Protein AF-A0A068WXW0-F1 (afdb_monomer_lite)

InterPro domains:
  IPR013083 Zinc finger, RING/FYVE/PHD-type [G3DSA:3.30.40.10] (5-55)
  IPR041432 Ubiquitinyl hydrolase, variant UBP zinc finger [PF17807] (10-47)

Structure (mmCIF, N/CA/C/O backbone):
data_AF-A0A068WXW0-F1
#
_entry.id   AF-A0A068WXW0-F1
#
loop_
_atom_site.group_PDB
_atom_site.id
_atom_site.type_symbol
_atom_site.label_atom_id
_atom_site.label_alt_id
_atom_site.label_comp_id
_atom_site.label_asym_id
_atom_site.label_entity_id
_atom_site.label_seq_id
_atom_site.pdbx_PDB_ins_code
_atom_site.Cartn_x
_atom_site.Cartn_y
_atom_site.Cartn_z
_atom_site.occupancy
_atom_site.B_iso_or_equiv
_atom_site.auth_seq_id
_atom_site.auth_comp_id
_atom_site.auth_asym_id
_atom_site.auth_atom_id
_atom_site.pdbx_PDB_model_num
ATOM 1 N N . VAL A 1 1 ? -10.008 4.428 23.053 1.00 60.38 1 VAL A N 1
ATOM 2 C CA . VAL A 1 1 ? -10.453 4.475 21.643 1.00 60.38 1 VAL A CA 1
ATOM 3 C C . VAL A 1 1 ? -10.994 3.089 21.367 1.00 60.38 1 VAL A C 1
ATOM 5 O O . VAL A 1 1 ? -10.251 2.149 21.607 1.00 60.38 1 VAL A O 1
ATOM 8 N N . ASP A 1 2 ? -12.286 2.946 21.081 1.00 72.12 2 ASP A N 1
ATOM 9 C CA . ASP A 1 2 ? -12.917 1.624 20.992 1.00 72.12 2 ASP A CA 1
ATOM 10 C C . ASP A 1 2 ? -13.221 1.320 19.525 1.00 72.12 2 ASP A C 1
ATOM 12 O O . ASP A 1 2 ? -14.101 1.933 18.924 1.00 72.12 2 ASP A O 1
ATOM 16 N N . PHE A 1 3 ? -12.441 0.408 18.947 1.00 81.25 3 PHE A N 1
ATOM 17 C CA . PHE A 1 3 ? -12.644 -0.098 17.589 1.00 81.25 3 PHE A CA 1
ATOM 18 C C . PHE A 1 3 ? -13.476 -1.391 17.579 1.00 81.25 3 PHE A C 1
ATOM 20 O O . PHE A 1 3 ? -13.555 -2.063 16.544 1.00 81.25 3 PHE A O 1
ATOM 27 N N . ALA A 1 4 ? -14.104 -1.765 18.700 1.00 78.12 4 ALA A N 1
ATOM 28 C CA . ALA A 1 4 ? -14.979 -2.926 18.764 1.00 78.12 4 ALA A CA 1
ATOM 29 C C . ALA A 1 4 ? -16.092 -2.848 17.706 1.00 78.12 4 ALA A C 1
ATOM 31 O O . ALA A 1 4 ? -16.695 -1.805 17.457 1.00 78.12 4 ALA A O 1
ATOM 32 N N . GLY A 1 5 ? -16.354 -3.978 17.044 1.00 82.56 5 GLY A N 1
ATOM 33 C CA . GLY A 1 5 ? -17.396 -4.091 16.017 1.00 82.56 5 GLY A CA 1
ATOM 34 C C . GLY A 1 5 ? -17.007 -3.590 14.620 1.00 82.56 5 GLY A C 1
ATOM 35 O O . GLY A 1 5 ? -17.771 -3.791 13.673 1.00 82.56 5 GLY A O 1
ATOM 36 N N . THR A 1 6 ? -15.813 -3.016 14.440 1.00 87.19 6 THR A N 1
ATOM 37 C CA . THR A 1 6 ? -15.326 -2.588 13.113 1.00 87.19 6 THR A CA 1
ATOM 38 C C . THR A 1 6 ? -14.844 -3.744 12.231 1.00 87.19 6 THR A C 1
ATOM 40 O O . THR A 1 6 ? -14.642 -3.553 11.036 1.00 87.19 6 THR A O 1
ATOM 43 N N . ASP A 1 7 ? -14.755 -4.969 12.759 1.00 89.56 7 ASP A N 1
ATOM 44 C CA . ASP A 1 7 ? -14.307 -6.165 12.028 1.00 89.56 7 ASP A CA 1
ATOM 45 C C . ASP A 1 7 ? -15.114 -6.453 10.757 1.00 89.56 7 ASP A C 1
ATOM 47 O O . ASP A 1 7 ? -14.576 -6.986 9.784 1.00 89.56 7 ASP A O 1
ATOM 51 N N . SER A 1 8 ? -16.400 -6.092 10.738 1.00 92.06 8 SER A N 1
ATOM 52 C CA . SER A 1 8 ? -17.263 -6.209 9.553 1.00 92.06 8 SER A CA 1
ATOM 53 C C . SER A 1 8 ? -16.916 -5.199 8.451 1.00 92.06 8 SER A C 1
ATOM 55 O O . SER A 1 8 ? -17.322 -5.369 7.299 1.00 92.06 8 SER A O 1
ATOM 57 N N . LEU A 1 9 ? -16.165 -4.150 8.799 1.00 91.50 9 LEU A N 1
ATOM 58 C CA . LEU A 1 9 ? -15.736 -3.069 7.920 1.00 91.50 9 LEU A CA 1
ATOM 59 C C . LEU A 1 9 ? -14.312 -3.211 7.395 1.00 91.50 9 LEU A C 1
ATOM 61 O O . LEU A 1 9 ? -13.945 -2.453 6.504 1.00 91.50 9 LEU A O 1
ATOM 65 N N . VAL A 1 10 ? -13.556 -4.180 7.899 1.00 95.00 10 VAL A N 1
ATOM 66 C CA . VAL A 1 10 ? -12.138 -4.374 7.592 1.00 95.00 10 VAL A CA 1
ATOM 67 C C . VAL A 1 10 ? -11.947 -5.630 6.747 1.00 95.00 10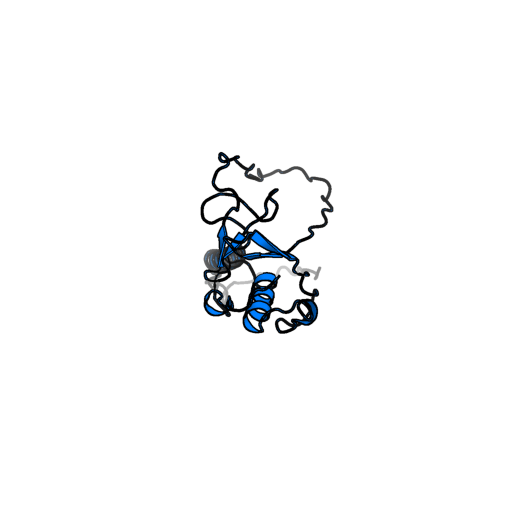 VAL A C 1
ATOM 69 O O . VAL A 1 10 ? -12.593 -6.656 6.972 1.00 95.00 10 VAL A O 1
ATOM 72 N N . SER A 1 11 ? -11.019 -5.570 5.805 1.00 96.50 11 SER A N 1
ATOM 73 C CA . SER A 1 11 ? -10.493 -6.691 5.029 1.00 96.50 11 SER A CA 1
ATOM 74 C C . SER A 1 11 ? -9.023 -6.888 5.398 1.00 96.50 11 SER A C 1
ATOM 76 O O . SER A 1 11 ? -8.359 -5.938 5.784 1.00 96.50 11 SER A O 1
ATOM 78 N N . VAL A 1 12 ? -8.495 -8.107 5.293 1.00 96.25 12 VAL A N 1
ATOM 79 C CA . VAL A 1 12 ? -7.058 -8.358 5.501 1.00 96.25 12 VAL A CA 1
ATOM 80 C C . VAL A 1 12 ? -6.420 -8.564 4.127 1.00 96.25 12 VAL A C 1
ATOM 82 O O . VAL A 1 12 ? -6.847 -9.510 3.458 1.00 96.25 12 VAL A O 1
ATOM 85 N N . PRO A 1 13 ? -5.443 -7.729 3.708 1.00 95.62 13 PRO A N 1
ATOM 86 C CA . PRO A 1 13 ? -4.753 -7.911 2.436 1.00 95.62 13 PRO A CA 1
ATOM 87 C C . PRO A 1 13 ? -4.106 -9.293 2.364 1.00 95.62 13 PRO A C 1
ATOM 89 O O . PRO A 1 13 ? -3.434 -9.728 3.308 1.00 95.62 13 PRO A O 1
ATOM 92 N N . LYS A 1 14 ? -4.315 -9.983 1.249 1.00 93.06 14 LYS A N 1
ATOM 93 C CA . LYS A 1 14 ? -3.734 -11.285 0.923 1.00 93.06 14 LYS A CA 1
ATOM 94 C C . LYS A 1 14 ? -2.672 -11.132 -0.160 1.00 93.06 14 LYS A C 1
ATOM 96 O O . LYS A 1 14 ? -2.521 -10.091 -0.790 1.00 93.06 14 LYS A O 1
ATOM 101 N N . LYS A 1 15 ? -1.933 -12.215 -0.404 1.00 87.50 15 LYS A N 1
ATOM 102 C CA . LYS A 1 15 ? -0.969 -12.276 -1.505 1.00 87.50 15 LYS A CA 1
ATOM 103 C C . LYS A 1 15 ? -1.694 -12.060 -2.842 1.00 87.50 15 LYS A C 1
ATOM 105 O O . LYS A 1 15 ? -2.509 -12.897 -3.220 1.00 87.50 15 LYS A O 1
ATOM 110 N N . GLY A 1 16 ? -1.350 -10.977 -3.538 1.00 87.25 16 GLY A N 1
ATOM 111 C CA . GLY A 1 16 ? -1.942 -10.581 -4.820 1.00 87.25 16 GLY A CA 1
ATOM 112 C C . GLY A 1 16 ? -3.001 -9.481 -4.725 1.00 87.25 16 GLY A C 1
ATOM 113 O O . GLY A 1 16 ? -3.415 -8.989 -5.767 1.00 87.25 16 GLY A O 1
ATOM 114 N N . ASP A 1 17 ? -3.412 -9.080 -3.518 1.00 93.50 17 ASP A N 1
ATOM 115 C CA . ASP A 1 17 ? -4.268 -7.905 -3.354 1.00 93.50 17 ASP A CA 1
ATOM 116 C C . ASP A 1 17 ? -3.454 -6.625 -3.591 1.00 93.50 17 ASP A C 1
ATOM 118 O O . ASP A 1 17 ? -2.296 -6.517 -3.182 1.00 93.50 17 ASP A O 1
ATOM 122 N N . GLU A 1 18 ? -4.083 -5.646 -4.231 1.00 94.62 18 GLU A N 1
ATOM 123 C CA . GLU A 1 18 ? -3.477 -4.355 -4.543 1.00 94.62 18 GLU A CA 1
ATOM 124 C C . GLU A 1 18 ? -3.741 -3.361 -3.409 1.00 94.62 18 GLU A C 1
ATOM 126 O O . GLU A 1 18 ? -4.890 -3.065 -3.077 1.00 94.62 18 GLU A O 1
ATOM 131 N N . VAL A 1 19 ? -2.669 -2.840 -2.807 1.00 96.62 19 VAL A N 1
ATOM 132 C CA . VAL A 1 19 ? -2.738 -1.811 -1.762 1.00 96.62 19 VAL A CA 1
ATOM 133 C C . VAL A 1 19 ? -2.168 -0.504 -2.307 1.00 96.62 19 VAL A C 1
ATOM 135 O O . VAL A 1 19 ? -0.971 -0.394 -2.575 1.00 96.62 19 VAL A O 1
ATOM 138 N N . PHE A 1 20 ? -3.027 0.501 -2.464 1.00 95.50 20 PHE A N 1
ATOM 139 C CA . PHE A 1 20 ? -2.678 1.811 -3.016 1.00 95.50 20 PHE A CA 1
ATOM 140 C C . PHE A 1 20 ? -2.311 2.770 -1.883 1.00 95.50 20 PHE A C 1
ATOM 142 O O . PHE A 1 20 ? -3.150 3.526 -1.396 1.00 95.50 20 PHE A O 1
ATOM 149 N N . LYS A 1 21 ? -1.058 2.687 -1.421 1.00 94.62 21 LYS A N 1
ATOM 150 C CA . LYS A 1 21 ? -0.550 3.473 -0.285 1.00 94.62 21 LYS A CA 1
ATOM 151 C C . LYS A 1 21 ? 0.372 4.637 -0.656 1.00 94.62 21 LYS A C 1
ATOM 153 O O . LYS A 1 21 ? 0.768 5.360 0.249 1.00 94.62 21 LYS A O 1
ATOM 158 N N . ASP A 1 22 ? 0.686 4.832 -1.935 1.00 93.19 22 ASP A N 1
ATOM 159 C CA . ASP A 1 22 ? 1.622 5.885 -2.364 1.00 93.19 22 ASP A CA 1
ATOM 160 C C . ASP A 1 22 ? 0.919 7.145 -2.876 1.00 93.19 22 ASP A C 1
ATOM 162 O O . ASP A 1 22 ? 1.500 8.226 -2.836 1.00 93.19 22 ASP A O 1
ATOM 166 N N . GLU A 1 23 ? -0.323 7.023 -3.350 1.00 91.31 23 GLU A N 1
ATOM 167 C CA . GLU A 1 23 ? -1.058 8.125 -3.970 1.00 91.31 23 GLU A CA 1
ATOM 168 C C . GLU A 1 23 ? -2.576 7.973 -3.782 1.00 91.31 23 GLU A C 1
ATOM 170 O O . GLU A 1 23 ? -3.105 6.871 -3.600 1.00 91.31 23 GLU A O 1
ATOM 175 N N . CYS A 1 24 ? -3.283 9.100 -3.810 1.00 91.69 24 CYS A N 1
ATOM 176 C CA . CYS A 1 24 ? -4.735 9.167 -3.813 1.00 91.69 24 CYS A CA 1
ATOM 177 C C . CYS A 1 24 ? -5.316 8.727 -5.166 1.00 91.69 24 CYS A C 1
ATOM 179 O O . CYS A 1 24 ? -4.807 9.046 -6.232 1.00 91.69 24 CYS A O 1
ATOM 181 N N . VAL A 1 25 ? -6.453 8.030 -5.137 1.00 92.31 25 VAL A N 1
ATOM 182 C CA . VAL A 1 25 ? -7.160 7.604 -6.359 1.00 92.31 25 VAL A CA 1
ATOM 183 C C . VAL A 1 25 ? -7.876 8.755 -7.091 1.00 92.31 25 VAL A C 1
ATOM 185 O O . VAL A 1 25 ? -8.235 8.619 -8.259 1.00 92.31 25 VAL A O 1
ATOM 188 N N . PHE A 1 26 ? -8.100 9.887 -6.419 1.00 88.00 26 PHE A N 1
ATOM 189 C CA . PHE A 1 26 ? -8.832 11.045 -6.956 1.00 88.00 26 PHE A CA 1
ATOM 190 C C . PHE A 1 26 ? -7.948 12.277 -7.198 1.00 88.00 26 PHE A C 1
ATOM 192 O O . PHE A 1 26 ? -8.338 13.175 -7.943 1.00 88.00 26 PHE A O 1
ATOM 199 N N . SER A 1 27 ? -6.763 12.330 -6.588 1.00 86.38 27 SER A N 1
ATOM 200 C CA . SER A 1 27 ? -5.856 13.478 -6.621 1.00 86.38 27 SER A CA 1
ATOM 201 C C . SER A 1 27 ? -4.399 13.013 -6.594 1.00 86.38 27 SER A C 1
ATOM 203 O O . SER A 1 27 ? -4.119 11.851 -6.342 1.00 86.38 27 SER A O 1
ATOM 205 N N . PH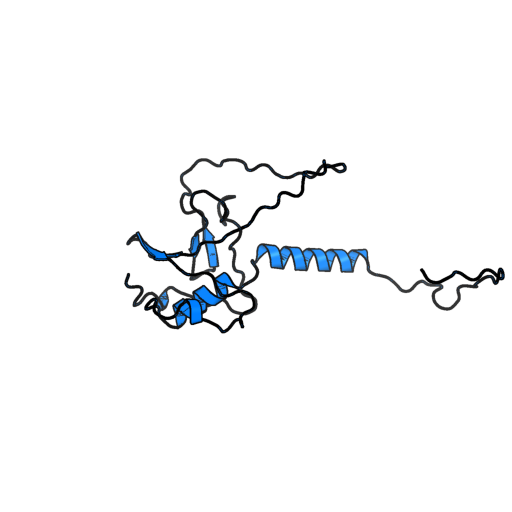E A 1 28 ? -3.455 13.933 -6.786 1.00 85.88 28 PHE A N 1
ATOM 206 C CA . PHE A 1 28 ? -2.019 13.642 -6.665 1.00 85.88 28 PHE A CA 1
ATOM 207 C C . PHE A 1 28 ? -1.514 13.770 -5.217 1.00 85.88 28 PHE A C 1
ATOM 209 O O . PHE A 1 28 ? -0.373 14.184 -4.976 1.00 85.88 28 PHE A O 1
ATOM 216 N N . ALA A 1 29 ? -2.394 13.554 -4.236 1.00 88.69 29 ALA A N 1
ATOM 217 C CA . ALA A 1 29 ? -2.028 13.561 -2.826 1.00 88.69 29 ALA A CA 1
ATOM 218 C C . ALA A 1 29 ? -1.282 12.275 -2.466 1.00 88.69 29 ALA A C 1
ATOM 220 O O . ALA A 1 29 ? -1.628 11.204 -2.953 1.00 88.69 29 ALA A O 1
ATOM 221 N N . ALA A 1 30 ? -0.277 12.384 -1.610 1.00 90.38 30 ALA A N 1
ATOM 222 C CA . ALA A 1 30 ? 0.639 11.311 -1.252 1.00 90.38 30 ALA A CA 1
ATOM 223 C C . ALA A 1 30 ? 0.929 11.334 0.262 1.00 90.38 30 ALA A C 1
ATOM 225 O O . ALA A 1 30 ? 0.641 12.329 0.936 1.00 90.38 30 ALA A O 1
ATOM 226 N N . PRO A 1 31 ? 1.489 10.257 0.843 1.00 91.94 31 PRO A N 1
ATOM 227 C CA . PRO A 1 31 ? 1.741 10.174 2.284 1.00 91.94 31 PRO A CA 1
ATOM 228 C C . PRO A 1 31 ? 2.651 11.273 2.847 1.00 91.94 31 PRO A C 1
ATOM 230 O O . PRO A 1 31 ? 2.570 11.575 4.036 1.00 91.94 31 PRO A O 1
ATOM 233 N N . ASP A 1 32 ? 3.507 11.865 2.012 1.00 88.94 32 ASP A N 1
ATOM 234 C CA . ASP A 1 32 ? 4.428 12.946 2.374 1.00 88.94 32 ASP A CA 1
ATOM 235 C C . ASP A 1 32 ? 3.758 14.333 2.441 1.00 88.94 32 ASP A C 1
ATOM 237 O O . ASP A 1 32 ? 4.387 15.319 2.842 1.00 88.94 32 ASP A O 1
ATOM 241 N N . ASP A 1 33 ? 2.471 14.426 2.099 1.00 86.94 33 ASP A N 1
ATOM 242 C CA . ASP A 1 33 ? 1.704 15.652 2.249 1.00 86.94 33 ASP A CA 1
ATOM 243 C C . ASP A 1 33 ? 1.429 16.025 3.696 1.00 86.94 33 ASP A C 1
ATOM 245 O O . ASP A 1 33 ? 1.377 15.205 4.610 1.00 86.94 33 ASP A O 1
ATOM 249 N N . LYS A 1 34 ? 1.092 17.305 3.882 1.00 85.19 34 LYS A N 1
ATOM 250 C CA . LYS A 1 34 ? 0.713 17.883 5.178 1.00 85.19 34 LYS A CA 1
ATOM 251 C C . LYS A 1 34 ? -0.346 17.077 5.935 1.00 85.19 34 LYS A C 1
ATOM 253 O O . LYS A 1 34 ? -0.335 17.094 7.162 1.00 85.19 34 LYS A O 1
ATOM 258 N N . ASN A 1 35 ? -1.271 16.439 5.218 1.00 85.44 35 ASN A N 1
ATOM 259 C CA . ASN A 1 35 ? -2.400 15.716 5.806 1.00 85.44 35 ASN A CA 1
ATOM 260 C C . ASN A 1 35 ? -2.247 14.188 5.722 1.00 85.44 35 ASN A C 1
ATOM 262 O O . ASN A 1 35 ? -3.096 13.473 6.257 1.00 85.44 35 ASN A O 1
ATOM 266 N N . GLY A 1 36 ? -1.174 13.703 5.088 1.00 90.38 36 GLY A N 1
ATOM 267 C CA . GLY A 1 36 ? -0.968 12.296 4.765 1.00 90.38 36 GLY A CA 1
ATOM 268 C C . GLY A 1 36 ? -2.004 11.740 3.785 1.00 90.38 36 GLY A C 1
ATOM 269 O O . GLY A 1 36 ? -2.753 12.477 3.146 1.00 90.38 36 GLY A O 1
ATOM 270 N N . LEU A 1 37 ? -2.062 10.412 3.713 1.00 93.69 37 LEU A N 1
ATOM 271 C CA . LEU A 1 37 ? -2.969 9.655 2.855 1.00 93.69 37 LEU A CA 1
ATOM 272 C C . LEU A 1 37 ? -3.818 8.707 3.714 1.00 93.69 37 LEU A C 1
ATOM 274 O O . LEU A 1 37 ? -3.289 8.005 4.578 1.00 93.69 37 LEU A O 1
ATOM 278 N N . LEU A 1 38 ? -5.136 8.670 3.498 1.00 94.81 38 LEU A N 1
ATOM 279 C CA . LEU A 1 38 ? -6.020 7.718 4.174 1.00 94.81 38 LEU A CA 1
ATOM 280 C C . LEU A 1 38 ? -6.152 6.449 3.342 1.00 94.81 38 LEU A C 1
ATOM 282 O O . LEU A 1 38 ? -6.581 6.505 2.197 1.00 94.81 38 LEU A O 1
ATOM 286 N N . ILE A 1 39 ? -5.872 5.293 3.938 1.00 96.38 39 ILE A N 1
ATOM 287 C CA . ILE A 1 39 ? -6.070 4.001 3.276 1.00 96.38 39 ILE A CA 1
ATOM 288 C C . ILE A 1 39 ? -7.358 3.375 3.804 1.00 96.38 39 ILE A C 1
ATOM 290 O O . ILE A 1 39 ? -7.506 3.124 5.004 1.00 96.38 39 ILE A O 1
ATOM 294 N N . CYS A 1 40 ? -8.308 3.094 2.913 1.00 95.50 40 CYS A N 1
ATOM 295 C CA . CYS A 1 40 ? -9.521 2.386 3.299 1.00 95.50 40 CYS A CA 1
ATOM 296 C C . CYS A 1 40 ? -9.195 0.928 3.650 1.00 95.50 40 CYS A C 1
ATOM 298 O O . CYS A 1 40 ? -8.853 0.141 2.776 1.00 95.50 40 CYS A O 1
ATOM 300 N N . LEU A 1 41 ? -9.385 0.513 4.905 1.00 96.12 41 LEU A N 1
ATOM 301 C CA . LEU A 1 41 ? -9.085 -0.863 5.337 1.00 96.12 41 LEU A CA 1
ATOM 302 C C . LEU A 1 41 ? -10.037 -1.933 4.777 1.00 96.12 41 LEU A C 1
ATOM 304 O O . LEU A 1 41 ? -9.884 -3.112 5.082 1.00 96.12 41 LEU A O 1
ATOM 308 N N . ARG A 1 42 ? -11.041 -1.546 3.983 1.00 95.38 42 ARG A N 1
ATOM 309 C CA . ARG A 1 42 ? -11.933 -2.478 3.282 1.00 95.38 42 ARG A CA 1
ATOM 310 C C . ARG A 1 42 ? -11.469 -2.774 1.859 1.00 95.38 42 ARG A C 1
ATOM 312 O O . ARG A 1 42 ? -11.547 -3.927 1.441 1.00 95.38 42 ARG A O 1
ATOM 319 N N . THR A 1 43 ? -11.081 -1.727 1.130 1.00 95.94 43 THR A N 1
ATOM 320 C CA . THR A 1 43 ? -10.807 -1.748 -0.320 1.00 95.94 43 THR A CA 1
ATOM 321 C C . THR A 1 43 ? -9.356 -1.439 -0.673 1.00 95.94 43 THR A C 1
ATOM 323 O O . THR A 1 43 ? -8.989 -1.573 -1.830 1.00 95.94 43 THR A O 1
ATOM 326 N N . PHE A 1 44 ? -8.553 -1.006 0.299 1.00 97.12 44 PHE A N 1
ATOM 327 C CA . PHE A 1 44 ? -7.134 -0.661 0.172 1.00 97.12 44 PHE A CA 1
ATOM 328 C C . PHE A 1 44 ? -6.821 0.464 -0.821 1.00 97.12 44 PHE A C 1
ATOM 330 O O . PHE A 1 44 ? -5.699 0.577 -1.309 1.00 97.12 44 PHE A O 1
ATOM 337 N N . LEU A 1 45 ? -7.806 1.327 -1.074 1.00 96.31 45 LEU A N 1
ATOM 338 C CA . LEU A 1 45 ? -7.634 2.553 -1.846 1.00 96.31 45 LEU A CA 1
ATOM 339 C C . LEU A 1 45 ? -7.102 3.678 -0.954 1.00 96.31 45 LEU A C 1
ATOM 341 O O . LEU A 1 45 ? -7.640 3.901 0.138 1.00 96.31 45 LEU A O 1
ATOM 345 N N . GLY A 1 46 ? -6.087 4.382 -1.449 1.00 95.38 46 GLY A N 1
ATOM 346 C CA . GLY A 1 46 ? -5.591 5.639 -0.904 1.00 95.38 46 GLY A CA 1
ATOM 347 C C . GLY A 1 46 ? -6.506 6.799 -1.290 1.00 95.38 46 GLY A C 1
ATOM 348 O O . GLY A 1 46 ? -6.902 6.935 -2.448 1.00 95.38 46 GLY A O 1
ATOM 349 N N . VAL A 1 47 ? -6.870 7.627 -0.317 1.00 93.31 47 VAL A N 1
ATOM 350 C CA . VAL A 1 47 ? -7.761 8.778 -0.481 1.00 93.31 47 VAL A CA 1
ATOM 351 C C . VAL A 1 47 ? -7.176 9.972 0.262 1.00 93.31 47 VAL A C 1
ATOM 353 O O . VAL A 1 47 ? -6.730 9.851 1.406 1.00 93.31 47 VAL A O 1
ATOM 356 N N . ASP A 1 48 ? -7.196 11.129 -0.387 1.00 91.38 48 ASP A N 1
ATOM 357 C CA . ASP A 1 48 ? -6.831 12.404 0.216 1.00 91.38 48 ASP A CA 1
ATOM 358 C C . ASP A 1 48 ? -7.833 12.760 1.332 1.00 91.38 48 ASP A C 1
ATOM 360 O O . ASP A 1 48 ? -9.043 12.789 1.089 1.00 91.38 48 ASP A O 1
ATOM 364 N N . PRO A 1 49 ? -7.374 13.028 2.568 1.00 86.94 49 PRO A N 1
ATOM 365 C CA . PRO A 1 49 ? -8.248 13.514 3.627 1.00 86.94 49 PRO A CA 1
ATOM 366 C C . PRO A 1 49 ? -8.964 14.839 3.308 1.00 86.94 49 PRO A C 1
ATOM 368 O O . PRO A 1 49 ? -9.974 15.117 3.954 1.00 86.94 49 PRO A O 1
ATOM 371 N N . ASN A 1 50 ? -8.442 15.659 2.387 1.00 75.75 50 ASN A N 1
ATOM 372 C CA . ASN A 1 50 ? -8.959 16.983 2.040 1.00 75.75 50 ASN A CA 1
ATOM 373 C C . ASN A 1 50 ? -9.147 17.133 0.519 1.00 75.75 50 ASN A C 1
ATOM 375 O O . ASN A 1 50 ? -8.427 17.887 -0.128 1.00 75.75 50 ASN A O 1
ATOM 379 N N . ASP A 1 51 ? -10.171 16.484 -0.033 1.00 62.84 51 ASP A N 1
ATOM 380 C CA . ASP A 1 51 ? -10.574 16.627 -1.449 1.00 62.84 51 ASP A CA 1
ATOM 381 C C . ASP A 1 51 ? -11.118 18.040 -1.799 1.00 62.84 51 ASP A C 1
ATOM 383 O O . ASP A 1 51 ? -11.438 18.341 -2.945 1.00 62.84 51 ASP A O 1
ATOM 387 N N . ASP A 1 52 ? -11.232 18.933 -0.807 1.00 56.91 52 ASP A N 1
ATOM 388 C CA . ASP A 1 52 ? -11.780 20.288 -0.961 1.00 56.91 52 ASP A CA 1
ATOM 389 C C . ASP A 1 52 ? -10.727 21.362 -1.316 1.00 56.91 52 ASP A C 1
ATOM 391 O O . ASP A 1 52 ? -11.091 22.477 -1.701 1.00 56.91 52 ASP A O 1
ATOM 395 N N . GLU A 1 53 ? -9.424 21.084 -1.178 1.00 56.62 53 GLU A N 1
ATOM 396 C CA . GLU A 1 53 ? -8.379 22.071 -1.490 1.00 56.62 53 GLU A CA 1
ATOM 397 C C . GLU A 1 53 ? -8.030 22.063 -2.991 1.00 56.62 53 GLU A C 1
ATOM 399 O O . GLU A 1 53 ? -7.831 21.002 -3.587 1.00 56.62 53 GLU A O 1
ATOM 404 N N . PRO A 1 54 ? -7.922 23.238 -3.642 1.00 55.22 54 PRO A N 1
ATOM 405 C CA . PRO A 1 54 ? -7.634 23.319 -5.065 1.00 55.22 54 PRO A CA 1
ATOM 406 C C . PRO A 1 54 ? -6.298 22.654 -5.407 1.00 55.22 54 PRO A C 1
ATOM 408 O O . PRO A 1 54 ? -5.271 22.900 -4.770 1.00 55.22 54 PRO A O 1
ATOM 411 N N . PHE A 1 55 ? -6.329 21.852 -6.474 1.00 54.56 55 PHE A N 1
ATOM 412 C CA . PHE A 1 55 ? -5.191 21.113 -7.009 1.00 54.56 55 PHE A CA 1
ATOM 413 C C . PHE A 1 55 ? -3.917 21.968 -7.055 1.00 54.56 55 PHE A C 1
ATOM 415 O O . PHE A 1 55 ? -3.821 22.944 -7.807 1.00 54.56 55 PHE A O 1
ATOM 422 N N . LYS A 1 56 ? -2.910 21.577 -6.268 1.00 54.81 56 LYS A N 1
ATOM 423 C CA . LYS A 1 56 ? -1.576 22.169 -6.330 1.00 54.81 56 LYS A CA 1
ATOM 424 C C . LYS A 1 56 ? -0.698 21.293 -7.229 1.00 54.81 56 LYS A C 1
ATOM 426 O O . LYS A 1 56 ? -0.328 20.200 -6.804 1.00 54.81 56 LYS A O 1
ATOM 431 N N . PRO A 1 57 ? -0.331 21.738 -8.445 1.00 52.72 57 PRO A N 1
ATOM 432 C CA . PRO A 1 57 ? 0.509 20.939 -9.328 1.00 52.72 57 PRO A CA 1
ATOM 433 C C . PRO A 1 57 ? 1.856 20.655 -8.656 1.00 52.72 57 PRO A C 1
ATOM 435 O O . PRO A 1 57 ? 2.579 21.583 -8.274 1.00 52.72 57 PRO A O 1
ATOM 438 N N . ARG A 1 58 ? 2.198 19.372 -8.505 1.00 54.06 58 ARG A N 1
ATOM 439 C CA . ARG A 1 58 ? 3.538 18.962 -8.081 1.00 54.06 58 ARG A CA 1
ATOM 440 C C . ARG A 1 58 ? 4.509 19.091 -9.245 1.00 54.06 58 ARG A C 1
ATOM 442 O O . ARG A 1 58 ? 4.151 18.900 -10.406 1.00 54.06 58 ARG A O 1
ATOM 449 N N . LYS A 1 59 ? 5.759 19.428 -8.930 1.00 52.16 59 LYS A N 1
ATOM 450 C CA . LYS A 1 59 ? 6.834 19.428 -9.922 1.00 52.16 59 LYS A CA 1
ATOM 451 C C . LYS A 1 59 ? 7.082 17.991 -10.368 1.00 52.16 59 LYS A C 1
ATOM 453 O O . LYS A 1 59 ? 7.537 17.176 -9.576 1.00 52.16 59 LYS A O 1
ATOM 458 N N . LEU A 1 60 ? 6.828 17.719 -11.642 1.00 51.84 60 LEU A N 1
ATOM 459 C CA . LEU A 1 60 ? 7.331 16.531 -12.312 1.00 51.84 60 LEU A CA 1
ATOM 460 C C . LEU A 1 60 ? 8.861 16.637 -12.342 1.00 51.84 60 LEU A C 1
ATOM 462 O O . LEU A 1 60 ? 9.401 17.602 -12.894 1.00 51.84 60 LEU A O 1
ATOM 466 N N . ALA A 1 61 ? 9.562 15.686 -11.727 1.00 50.47 61 ALA A N 1
ATOM 467 C CA . ALA A 1 61 ? 11.007 15.565 -11.871 1.00 50.47 61 ALA A CA 1
ATOM 468 C C . ALA A 1 61 ? 11.309 15.003 -13.267 1.00 50.47 61 ALA A C 1
ATOM 470 O O . ALA A 1 61 ? 11.684 13.847 -13.432 1.00 50.47 61 ALA A O 1
ATOM 471 N N . ASN A 1 62 ? 11.116 15.829 -14.295 1.00 48.06 62 ASN A N 1
ATOM 472 C CA . ASN A 1 62 ? 11.660 15.551 -15.613 1.00 48.06 62 ASN A CA 1
ATOM 473 C C . ASN A 1 62 ? 13.179 15.651 -15.492 1.00 48.06 62 ASN A C 1
ATOM 475 O O . ASN A 1 62 ? 13.749 16.736 -15.602 1.00 48.06 62 ASN A O 1
ATOM 479 N N . GLY A 1 63 ? 13.824 14.519 -15.215 1.00 47.97 63 GLY A N 1
ATOM 480 C CA . GLY A 1 63 ? 15.260 14.375 -15.361 1.00 47.97 63 GLY A CA 1
ATOM 481 C C . GLY A 1 63 ? 15.614 14.645 -16.817 1.00 47.97 63 GLY A C 1
ATOM 482 O O . GLY A 1 63 ? 15.438 13.793 -17.682 1.00 47.97 63 GLY A O 1
ATOM 483 N N . THR A 1 64 ? 16.064 15.859 -17.116 1.00 41.31 64 THR A N 1
ATOM 484 C CA . THR A 1 64 ? 16.691 16.145 -18.405 1.00 41.31 64 THR A CA 1
ATOM 485 C C . THR A 1 64 ? 17.959 15.296 -18.531 1.00 41.31 64 THR A C 1
ATOM 487 O O . THR A 1 64 ? 18.724 15.230 -17.563 1.00 41.31 64 THR A O 1
ATOM 490 N N . PRO A 1 65 ? 18.229 14.670 -19.692 1.00 43.66 65 PRO A N 1
ATOM 491 C CA . PRO A 1 65 ? 19.493 13.979 -19.920 1.00 43.66 65 PRO A CA 1
ATOM 492 C C . PRO A 1 65 ? 20.638 14.998 -19.796 1.00 43.66 65 PRO A C 1
ATOM 494 O O . PRO A 1 65 ? 20.713 15.946 -20.576 1.00 43.66 65 PRO A O 1
ATOM 497 N N . GLY A 1 66 ? 21.475 14.836 -18.763 1.00 56.59 66 GLY A N 1
ATOM 498 C CA . GLY A 1 66 ? 22.507 15.803 -18.348 1.00 56.59 66 GLY A CA 1
ATOM 499 C C . GLY A 1 66 ? 22.281 16.463 -16.976 1.00 56.59 66 GLY A C 1
ATOM 500 O O . GLY A 1 66 ? 22.751 17.578 -16.764 1.00 56.59 66 GLY A O 1
ATOM 501 N N . GLY A 1 67 ? 21.527 15.824 -16.073 1.00 53.56 67 GLY A N 1
ATOM 502 C CA . GLY A 1 67 ? 21.201 16.342 -14.739 1.00 53.56 67 GLY A CA 1
ATOM 503 C C . GLY A 1 67 ? 22.419 16.672 -13.866 1.00 53.56 67 GLY A C 1
ATOM 504 O O . GLY A 1 67 ? 23.453 16.013 -13.931 1.00 53.56 67 GLY A O 1
ATOM 505 N N . PHE A 1 68 ? 22.273 17.712 -13.045 1.00 57.53 68 PHE A N 1
ATOM 506 C CA . PHE A 1 68 ? 23.243 18.112 -12.030 1.00 57.53 68 PHE A CA 1
ATOM 507 C C . PHE A 1 68 ? 23.376 17.010 -10.970 1.00 57.53 68 PHE A C 1
ATOM 509 O O . PHE A 1 68 ? 22.359 16.525 -10.474 1.00 57.53 68 PHE A O 1
ATOM 516 N N . GLU A 1 69 ? 24.607 16.658 -10.588 1.00 54.34 69 GLU A N 1
ATOM 517 C CA . GLU A 1 69 ? 24.858 15.929 -9.341 1.00 54.34 69 GLU A CA 1
ATOM 518 C C . GLU A 1 69 ? 24.462 16.853 -8.188 1.00 54.34 69 GLU A C 1
ATOM 520 O O . GLU A 1 69 ? 25.203 17.754 -7.787 1.00 54.34 69 GLU A O 1
ATOM 525 N N . LEU A 1 70 ? 23.232 16.687 -7.705 1.00 58.03 70 LEU A N 1
ATOM 526 C CA . LEU A 1 70 ? 22.864 17.217 -6.405 1.00 58.03 70 LEU A CA 1
ATOM 527 C C . LEU A 1 70 ? 23.777 16.525 -5.379 1.00 58.03 70 LEU A C 1
ATOM 529 O O . LEU A 1 70 ? 24.034 15.328 -5.526 1.00 58.03 70 LEU A O 1
ATOM 533 N N . PRO A 1 71 ? 24.303 17.247 -4.371 1.00 61.72 71 PRO A N 1
ATOM 534 C CA . PRO A 1 71 ? 24.951 16.597 -3.237 1.00 61.72 71 PRO A CA 1
ATOM 535 C C . PRO A 1 71 ? 24.010 15.504 -2.743 1.00 61.72 71 PRO A C 1
ATOM 537 O O . PRO A 1 71 ? 22.820 15.794 -2.665 1.00 61.72 71 PRO A O 1
ATOM 540 N N . ASP A 1 72 ? 24.508 14.293 -2.458 1.00 60.66 72 ASP A N 1
ATOM 541 C CA . ASP A 1 72 ? 23.679 13.207 -1.925 1.00 60.66 72 ASP A CA 1
ATOM 542 C C . ASP A 1 72 ? 22.797 13.774 -0.809 1.00 60.66 72 ASP A C 1
ATOM 544 O O . ASP A 1 72 ? 23.279 14.048 0.298 1.00 60.66 72 ASP A O 1
ATOM 548 N N . ASP A 1 73 ? 21.521 14.015 -1.114 1.00 58.03 73 ASP A N 1
ATOM 549 C CA . ASP A 1 73 ? 20.574 14.506 -0.135 1.00 58.03 73 ASP A CA 1
ATOM 550 C C . ASP A 1 73 ? 20.384 13.330 0.816 1.00 58.03 73 ASP A C 1
ATOM 552 O O . ASP A 1 73 ? 19.636 12.392 0.554 1.00 58.03 73 ASP A O 1
ATOM 556 N N . LYS A 1 74 ? 21.145 13.327 1.913 1.00 68.12 74 LYS A N 1
ATOM 557 C CA . LYS A 1 74 ? 21.005 12.356 2.997 1.00 68.12 74 LYS A CA 1
ATOM 558 C C . LYS A 1 74 ? 19.728 12.689 3.755 1.00 68.12 74 LYS A C 1
ATOM 560 O O . LYS A 1 74 ? 19.775 13.230 4.858 1.00 68.12 74 LYS A O 1
ATOM 565 N N . TYR A 1 75 ? 18.582 12.431 3.142 1.00 68.25 75 TYR A N 1
ATOM 566 C CA . TYR A 1 75 ? 17.301 12.532 3.814 1.00 68.25 75 TYR A CA 1
ATOM 567 C C . TYR A 1 75 ? 17.034 11.233 4.579 1.00 68.25 75 TYR A C 1
ATOM 569 O O . TYR A 1 75 ? 17.246 10.131 4.079 1.00 68.25 75 TYR A O 1
ATOM 577 N N . THR A 1 76 ? 16.578 11.360 5.822 1.00 75.38 76 THR A N 1
ATOM 578 C CA . THR A 1 76 ? 16.025 10.238 6.583 1.00 75.38 76 THR A CA 1
ATOM 579 C C . THR A 1 76 ? 14.514 10.269 6.416 1.00 75.38 76 THR A C 1
ATOM 581 O O . THR A 1 76 ? 13.864 11.192 6.913 1.00 75.38 76 THR A O 1
ATOM 584 N N . VAL A 1 77 ? 13.955 9.288 5.709 1.00 78.50 77 VAL A N 1
ATOM 585 C CA . VAL A 1 77 ? 12.499 9.115 5.634 1.00 78.50 77 VAL A CA 1
ATOM 586 C C . VAL A 1 77 ? 12.026 8.499 6.943 1.00 78.50 77 VAL A C 1
ATOM 588 O O . VAL A 1 77 ? 12.631 7.558 7.449 1.00 78.50 77 VAL A O 1
ATOM 591 N N . SER A 1 78 ? 10.947 9.037 7.501 1.00 85.19 78 SER A N 1
ATOM 592 C CA . SER A 1 78 ? 10.283 8.455 8.664 1.00 85.19 78 SER A CA 1
ATOM 593 C C . SER A 1 78 ? 8.789 8.408 8.410 1.00 85.19 78 SER A C 1
ATOM 595 O O . SER A 1 78 ? 8.205 9.422 8.025 1.00 85.19 78 SER A O 1
ATOM 597 N N . GLU A 1 79 ? 8.181 7.260 8.664 1.00 88.81 79 GLU A N 1
ATOM 598 C CA . GLU A 1 79 ? 6.747 7.052 8.500 1.00 88.81 79 GLU A CA 1
ATOM 599 C C . GLU A 1 79 ? 6.025 7.143 9.845 1.00 88.81 79 GLU A C 1
ATOM 601 O O . GLU A 1 79 ? 6.584 6.838 10.901 1.00 88.81 79 GLU A O 1
ATOM 606 N N . ARG A 1 80 ? 4.757 7.559 9.812 1.00 92.69 80 ARG A N 1
ATOM 607 C CA . ARG A 1 80 ? 3.866 7.545 10.975 1.00 92.69 80 ARG A CA 1
ATOM 608 C C . ARG A 1 80 ? 2.515 6.998 10.556 1.00 92.69 80 ARG A C 1
ATOM 610 O O . ARG A 1 80 ? 1.937 7.465 9.580 1.00 92.69 80 ARG A O 1
ATOM 617 N N . TRP A 1 81 ? 2.006 6.050 11.329 1.00 95.06 81 TRP A N 1
ATOM 618 C CA . TRP A 1 81 ? 0.755 5.365 11.044 1.00 95.06 81 TRP A CA 1
ATOM 619 C C . TRP A 1 81 ? -0.274 5.685 12.126 1.00 95.06 81 TRP A C 1
ATOM 621 O O . TRP A 1 81 ? 0.059 5.813 13.304 1.00 95.06 81 TRP A O 1
ATOM 631 N N . CYS A 1 82 ? -1.542 5.807 11.739 1.00 93.94 82 CYS A N 1
ATOM 632 C CA . CYS A 1 82 ? -2.645 5.890 12.690 1.00 93.94 82 CYS A CA 1
ATOM 633 C C . CYS A 1 82 ? -3.902 5.216 12.128 1.00 93.94 82 CYS A C 1
ATOM 635 O O . CYS A 1 82 ? -4.163 5.248 10.925 1.00 93.94 82 CYS A O 1
ATOM 637 N N . LEU A 1 83 ? -4.700 4.615 13.008 1.00 93.69 83 LEU A N 1
ATOM 638 C CA . LEU A 1 83 ? -6.051 4.164 12.701 1.00 93.69 83 LEU A CA 1
ATOM 639 C C . LEU A 1 83 ? -7.026 5.301 12.954 1.00 93.69 83 LEU A C 1
ATOM 641 O O . LEU A 1 83 ? -7.038 5.879 14.040 1.00 93.69 83 LEU A O 1
ATOM 645 N N . ARG A 1 84 ? -7.894 5.573 11.978 1.00 91.56 84 ARG A N 1
ATOM 646 C CA . ARG A 1 84 ? -8.920 6.611 12.076 1.00 91.56 84 ARG A CA 1
ATOM 647 C C . ARG A 1 84 ? -10.305 6.042 11.788 1.00 91.56 84 ARG A C 1
ATOM 649 O O . ARG A 1 84 ? -10.520 5.418 10.754 1.00 91.56 84 ARG A O 1
ATOM 656 N N . CYS A 1 85 ? -11.251 6.274 12.695 1.00 88.88 85 CYS A N 1
ATOM 657 C CA . CYS A 1 85 ? -12.645 5.853 12.554 1.00 88.88 85 CYS A CA 1
ATOM 658 C C . CYS A 1 85 ? -13.552 7.060 12.271 1.00 88.88 85 CYS A C 1
ATOM 660 O O . CYS A 1 85 ? -13.570 8.040 13.025 1.00 88.88 85 CYS A O 1
ATOM 662 N N . PHE A 1 86 ? -14.326 6.979 11.189 1.00 85.44 86 PHE A N 1
ATOM 663 C CA . PHE A 1 86 ? -15.297 7.992 10.773 1.00 85.44 86 PHE A CA 1
ATOM 664 C C . PHE A 1 86 ? -16.735 7.491 11.004 1.00 85.44 86 PHE A C 1
ATOM 666 O O . PHE A 1 86 ? -16.978 6.293 10.874 1.00 85.44 86 PHE A O 1
ATOM 673 N N . PRO A 1 87 ? -17.699 8.372 11.346 1.00 80.75 87 PRO A N 1
ATOM 674 C CA . PRO A 1 87 ? -17.588 9.835 11.436 1.00 80.75 87 PRO A CA 1
ATOM 675 C C . PRO A 1 87 ? -17.013 10.353 12.768 1.00 80.75 87 PRO A C 1
ATOM 677 O O . PRO A 1 87 ? -16.732 11.543 12.881 1.00 80.75 87 PRO A O 1
ATOM 680 N N . GLY A 1 88 ? -16.809 9.486 13.767 1.00 69.75 88 GLY A N 1
ATOM 681 C CA . GLY A 1 88 ? -16.479 9.864 15.151 1.00 69.75 88 GLY A CA 1
ATOM 682 C C . GLY A 1 88 ? -15.115 10.530 15.386 1.00 69.75 88 GLY A C 1
ATOM 683 O O . GLY A 1 88 ? -14.811 10.858 16.529 1.00 69.75 88 GLY A O 1
ATOM 684 N N . LYS A 1 89 ? -14.295 10.722 14.340 1.00 68.25 89 LYS A N 1
ATOM 685 C CA . LYS A 1 89 ? -12.925 11.273 14.388 1.00 68.25 89 LYS A CA 1
ATOM 686 C C . LYS A 1 89 ? -12.060 10.645 15.496 1.00 68.25 89 LYS A C 1
ATOM 688 O O . LYS A 1 89 ? -11.192 11.315 16.048 1.00 68.25 89 LYS A O 1
ATOM 693 N N . GLN A 1 90 ? -12.293 9.373 15.828 1.00 83.81 90 GLN A N 1
ATOM 694 C CA . GLN A 1 90 ? -11.417 8.650 16.747 1.00 83.81 90 GLN A CA 1
ATOM 695 C C . GLN A 1 90 ? -10.130 8.307 16.008 1.00 83.81 90 GLN A C 1
ATOM 697 O O . GLN A 1 90 ? -10.196 7.728 14.925 1.00 83.81 90 GLN A O 1
ATOM 702 N N . THR A 1 91 ? -8.994 8.647 16.608 1.00 90.00 91 THR A N 1
ATOM 703 C CA . THR A 1 91 ? -7.666 8.336 16.081 1.00 90.00 91 THR A CA 1
ATOM 704 C C . THR A 1 91 ? -6.883 7.554 17.127 1.00 90.00 91 THR A C 1
ATOM 706 O O . THR A 1 91 ? -6.961 7.863 18.318 1.00 90.00 91 THR A O 1
ATOM 709 N N . LEU A 1 92 ? -6.151 6.540 16.684 1.00 92.94 92 LEU A N 1
ATOM 710 C CA . LEU A 1 92 ? -5.205 5.775 17.487 1.00 92.94 92 LEU A CA 1
ATOM 711 C C . LEU A 1 92 ? -3.886 5.695 16.730 1.00 92.94 92 LEU A C 1
ATOM 713 O O . LEU A 1 92 ? -3.872 5.236 15.590 1.00 92.94 92 LEU A O 1
ATOM 717 N N . ASP A 1 93 ? -2.798 6.116 17.363 1.00 94.38 93 ASP A N 1
ATOM 718 C CA . ASP A 1 93 ? -1.465 5.990 16.783 1.00 94.38 93 ASP A CA 1
ATOM 719 C C . ASP A 1 93 ? -1.051 4.523 16.705 1.00 94.38 93 ASP A C 1
ATOM 721 O O . ASP A 1 93 ? -1.300 3.726 17.612 1.00 94.38 93 ASP A O 1
ATOM 725 N N . ILE A 1 94 ? -0.417 4.177 15.593 1.00 95.06 94 ILE A N 1
ATOM 726 C CA . ILE A 1 94 ? 0.009 2.827 15.274 1.00 95.06 94 ILE A CA 1
ATOM 727 C C . ILE A 1 94 ? 1.530 2.837 15.141 1.00 95.06 94 ILE A C 1
ATOM 729 O O . ILE A 1 94 ? 2.059 3.525 14.263 1.00 95.06 94 ILE A O 1
ATOM 733 N N . PRO A 1 95 ? 2.251 2.083 15.986 1.00 94.69 95 PRO A N 1
ATOM 734 C CA . PRO A 1 95 ? 3.691 1.932 15.849 1.00 94.69 95 PRO A CA 1
ATOM 735 C C . PRO A 1 95 ? 4.071 1.368 14.477 1.00 94.69 95 PRO A C 1
ATOM 737 O O . PRO A 1 95 ? 3.315 0.608 13.863 1.00 94.69 95 PRO A O 1
ATOM 740 N N . CYS A 1 96 ? 5.255 1.725 13.989 1.00 91.19 96 CYS A N 1
ATOM 741 C CA . CYS A 1 96 ? 5.814 1.077 12.809 1.00 91.19 96 CYS A CA 1
ATOM 742 C C . CYS A 1 96 ? 6.154 -0.381 13.131 1.00 91.19 96 CYS A C 1
ATOM 744 O O . CYS A 1 96 ? 6.529 -0.714 14.258 1.00 91.19 96 CYS A O 1
ATOM 746 N N . ALA A 1 97 ? 6.023 -1.237 12.124 1.00 89.75 97 ALA A N 1
ATOM 747 C CA . ALA A 1 97 ? 6.526 -2.597 12.185 1.00 89.75 97 ALA A CA 1
ATOM 748 C C . ALA A 1 97 ? 8.034 -2.609 12.472 1.00 89.75 97 ALA A C 1
ATOM 750 O O . ALA A 1 97 ? 8.764 -1.738 12.001 1.00 89.75 97 ALA A O 1
ATOM 751 N N . VAL A 1 98 ? 8.500 -3.614 13.214 1.00 87.12 98 VAL A N 1
ATOM 752 C CA . VAL A 1 98 ? 9.937 -3.822 13.427 1.00 87.12 98 VAL A CA 1
ATOM 753 C C . VAL A 1 98 ? 10.577 -4.221 12.096 1.00 87.12 98 VAL A C 1
ATOM 755 O O . VAL A 1 98 ? 10.105 -5.154 11.437 1.00 87.12 98 VAL A O 1
ATOM 758 N N . GLU A 1 99 ? 11.634 -3.515 11.698 1.00 84.19 99 GLU A N 1
ATOM 759 C CA . GLU A 1 99 ? 12.405 -3.828 10.490 1.00 84.19 99 GLU A CA 1
ATOM 760 C C . GLU A 1 99 ? 12.981 -5.253 10.567 1.00 84.19 99 GLU A C 1
ATOM 762 O O . GLU A 1 99 ? 13.297 -5.749 11.648 1.00 84.19 99 GLU A O 1
ATOM 767 N N . ASP A 1 100 ? 13.054 -5.939 9.424 1.00 83.94 100 ASP A N 1
ATOM 768 C CA . ASP A 1 100 ? 13.555 -7.319 9.284 1.00 83.94 100 ASP A CA 1
ATOM 769 C C . ASP A 1 100 ? 12.836 -8.401 10.121 1.00 83.94 100 ASP A C 1
ATOM 771 O O . ASP A 1 100 ? 13.287 -9.546 10.215 1.00 83.94 100 ASP A O 1
ATOM 775 N N . SER A 1 101 ? 11.676 -8.079 10.699 1.00 87.44 101 SER A N 1
ATOM 776 C CA . SER A 1 101 ? 10.815 -9.056 11.371 1.00 87.44 101 SER A CA 1
ATOM 777 C C . SER A 1 101 ? 10.039 -9.929 10.378 1.00 87.44 101 SER A C 1
ATOM 779 O O . SER A 1 101 ? 9.763 -9.549 9.236 1.00 87.44 101 SER A O 1
ATOM 781 N N . ALA A 1 102 ? 9.634 -11.123 10.822 1.00 87.94 102 ALA A N 1
ATOM 782 C CA . ALA A 1 102 ? 8.753 -11.979 10.033 1.00 87.94 102 ALA A CA 1
ATOM 783 C C . ALA A 1 102 ? 7.427 -11.260 9.724 1.00 87.94 102 ALA A C 1
ATOM 785 O O . ALA A 1 102 ? 6.888 -10.543 10.560 1.00 87.94 102 ALA A O 1
ATOM 786 N N . VAL A 1 103 ? 6.830 -11.520 8.555 1.00 84.12 103 VAL A N 1
ATOM 787 C CA . VAL A 1 103 ? 5.549 -10.897 8.158 1.00 84.12 103 VAL A CA 1
ATOM 788 C C . VAL A 1 103 ? 4.426 -11.194 9.161 1.00 84.12 103 VAL A C 1
ATOM 790 O O . VAL A 1 103 ? 3.501 -10.407 9.296 1.00 84.12 103 VAL A O 1
ATOM 793 N N . THR A 1 104 ? 4.503 -12.305 9.892 1.00 87.12 104 THR A N 1
ATOM 794 C CA . THR A 1 104 ? 3.529 -12.680 10.927 1.00 87.12 104 THR A CA 1
ATOM 795 C C . THR A 1 104 ? 3.758 -12.001 12.281 1.00 87.12 104 THR A C 1
ATOM 797 O O . THR A 1 104 ? 2.949 -12.201 13.184 1.00 87.12 104 THR A O 1
ATOM 800 N N . ASP A 1 105 ? 4.851 -11.254 12.453 1.00 92.62 105 ASP A N 1
ATOM 801 C CA . ASP A 1 105 ? 5.167 -10.560 13.700 1.00 92.62 105 ASP A CA 1
ATOM 802 C C . ASP A 1 105 ? 4.275 -9.328 13.889 1.00 92.62 105 ASP A C 1
ATOM 804 O O . ASP A 1 105 ? 4.399 -8.335 13.172 1.00 92.62 105 ASP A O 1
ATOM 808 N N . MET A 1 106 ? 3.392 -9.408 14.883 1.00 91.94 106 MET A N 1
ATOM 809 C CA . MET A 1 106 ? 2.458 -8.349 15.274 1.00 91.94 106 MET A CA 1
ATOM 810 C C . MET A 1 106 ? 2.781 -7.778 16.661 1.00 91.94 106 MET A C 1
ATOM 812 O O . MET A 1 106 ? 1.931 -7.114 17.254 1.00 91.94 106 MET A O 1
ATOM 816 N N . SER A 1 107 ? 3.984 -8.029 17.189 1.00 92.38 107 SER A N 1
ATOM 817 C CA . SER A 1 107 ? 4.399 -7.596 18.531 1.00 92.38 107 SER A CA 1
ATOM 818 C C . SER A 1 107 ? 4.252 -6.085 18.747 1.00 92.38 107 SER A C 1
ATOM 820 O O . SER A 1 107 ? 3.834 -5.646 19.816 1.00 92.38 107 SER A O 1
ATOM 822 N N . HIS A 1 108 ? 4.491 -5.276 17.709 1.00 93.06 108 HIS A N 1
ATOM 823 C CA . HIS A 1 108 ? 4.346 -3.815 17.750 1.00 93.06 108 HIS A CA 1
ATOM 824 C C . HIS A 1 108 ? 2.891 -3.328 17.863 1.00 93.06 108 HIS A C 1
ATOM 826 O O . HIS A 1 108 ? 2.660 -2.140 18.081 1.00 93.06 108 HIS A O 1
ATOM 832 N N . LEU A 1 109 ? 1.911 -4.224 17.716 1.00 93.06 109 LEU A N 1
ATOM 833 C CA . LEU A 1 109 ? 0.479 -3.935 17.847 1.00 93.06 109 LEU A CA 1
ATOM 834 C C . LEU A 1 109 ? -0.125 -4.494 19.141 1.00 93.06 109 LEU A C 1
ATOM 836 O O . LEU A 1 109 ? -1.282 -4.200 19.463 1.00 93.06 109 LEU A O 1
ATOM 840 N N . GLU A 1 110 ? 0.638 -5.289 19.893 1.00 91.00 110 GLU A N 1
ATOM 841 C CA . GLU A 1 110 ? 0.196 -5.825 21.174 1.00 91.00 110 GLU A CA 1
ATOM 842 C C . GLU A 1 110 ? -0.027 -4.695 22.193 1.00 91.00 110 GLU A C 1
ATOM 844 O O . GLU A 1 110 ? 0.676 -3.688 22.225 1.00 91.00 110 GLU A O 1
ATOM 849 N N . GLY A 1 111 ? -1.059 -4.835 23.029 1.00 89.00 111 GLY A N 1
ATOM 850 C CA . GLY A 1 111 ? -1.405 -3.830 24.044 1.00 89.00 111 GLY A CA 1
ATOM 851 C C . GLY A 1 111 ? -2.246 -2.647 23.544 1.00 89.00 111 GLY A C 1
ATOM 852 O O . GLY A 1 111 ? -2.739 -1.881 24.367 1.00 89.00 111 GLY A O 1
ATOM 853 N N . LEU A 1 112 ? -2.503 -2.532 22.234 1.00 90.69 112 LEU A N 1
ATOM 854 C CA . LEU A 1 112 ? -3.359 -1.475 21.666 1.00 90.69 112 LEU A CA 1
ATOM 855 C C . LEU A 1 112 ? -4.870 -1.757 21.782 1.00 90.69 112 LEU A C 1
ATOM 857 O O . LEU A 1 112 ? -5.687 -0.904 21.440 1.00 90.69 112 LEU A O 1
ATOM 861 N N . GLY A 1 113 ? -5.259 -2.950 22.248 1.00 89.69 113 GLY A N 1
ATOM 862 C CA . GLY A 1 113 ? -6.668 -3.338 22.407 1.00 89.69 113 GLY A CA 1
ATOM 863 C C . GLY A 1 113 ? -7.419 -3.539 21.085 1.00 89.69 113 GLY A C 1
ATOM 864 O O . GLY A 1 113 ? -8.642 -3.424 21.048 1.00 89.69 113 GLY A O 1
ATOM 865 N N . LEU A 1 114 ? -6.699 -3.815 19.995 1.00 91.38 114 LEU A N 1
ATOM 866 C CA . LEU A 1 114 ? -7.270 -4.071 18.673 1.00 91.38 114 LEU A CA 1
ATOM 867 C C . LEU A 1 114 ? -7.731 -5.527 18.528 1.00 91.38 114 LEU A C 1
ATOM 869 O O . LEU A 1 114 ? -7.205 -6.439 19.166 1.00 91.38 114 LEU A O 1
ATOM 873 N N . THR A 1 115 ? -8.698 -5.764 17.642 1.00 93.12 115 THR A N 1
ATOM 874 C CA . THR A 1 115 ? -9.110 -7.125 17.280 1.00 93.12 115 THR A CA 1
ATOM 875 C C . THR A 1 115 ? -8.015 -7.824 16.472 1.00 93.12 115 THR A C 1
ATOM 877 O O . THR A 1 115 ? -7.232 -7.181 15.769 1.00 93.12 115 THR A O 1
ATOM 880 N N . ALA A 1 116 ? -7.974 -9.160 16.512 1.00 92.69 116 ALA A N 1
ATOM 881 C CA . ALA A 1 116 ? -6.993 -9.943 15.751 1.00 92.69 116 ALA A CA 1
ATOM 882 C C . ALA A 1 116 ? -7.028 -9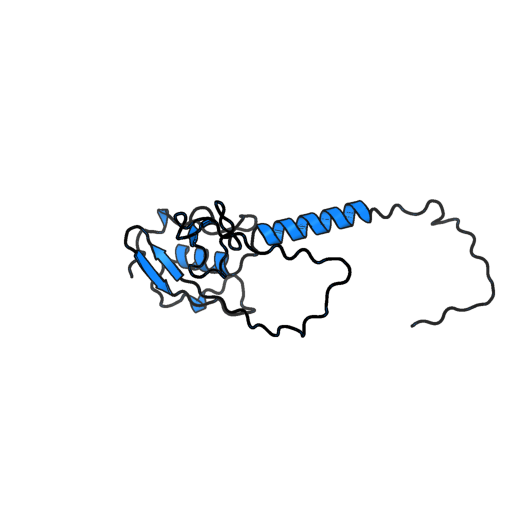.633 14.244 1.00 92.69 116 ALA A C 1
ATOM 884 O O . ALA A 1 116 ? -5.991 -9.582 13.584 1.00 92.69 116 ALA A O 1
ATOM 885 N N . LYS A 1 117 ? -8.226 -9.368 13.708 1.00 94.44 117 LYS A N 1
ATOM 886 C CA . LYS A 1 117 ? -8.419 -9.006 12.305 1.00 94.44 117 LYS A CA 1
ATOM 887 C C . LYS A 1 117 ? -7.827 -7.635 11.978 1.00 94.44 117 LYS A C 1
ATOM 889 O O . LYS A 1 117 ? -7.157 -7.505 10.958 1.00 94.44 117 LYS A O 1
ATOM 894 N N . LEU A 1 118 ? -8.041 -6.634 12.836 1.00 94.12 118 LEU A N 1
ATOM 895 C CA . LEU A 1 118 ? -7.447 -5.305 12.674 1.00 94.12 118 LEU A CA 1
ATOM 896 C C . LEU A 1 118 ? -5.925 -5.339 12.790 1.00 94.12 118 LEU A C 1
ATOM 898 O O . LEU A 1 118 ? -5.253 -4.734 11.959 1.00 94.12 118 LEU A O 1
ATOM 902 N N . MET A 1 119 ? -5.391 -6.076 13.770 1.00 94.31 119 MET A N 1
ATOM 903 C CA . MET A 1 119 ? -3.944 -6.248 13.921 1.00 94.31 119 MET A CA 1
ATOM 904 C C . MET A 1 119 ? -3.343 -6.855 12.653 1.00 94.31 119 MET A C 1
ATOM 906 O O . MET A 1 119 ? -2.430 -6.276 12.075 1.00 94.31 119 MET A O 1
ATOM 910 N N . SER A 1 120 ? -3.924 -7.950 12.151 1.00 94.75 120 SER A N 1
ATOM 911 C CA . SER A 1 120 ? -3.463 -8.597 10.920 1.00 94.75 120 SER A CA 1
ATOM 912 C C . SER A 1 120 ? -3.590 -7.692 9.688 1.00 94.75 120 SER A C 1
ATOM 914 O O . SER A 1 120 ? -2.663 -7.627 8.883 1.00 94.75 120 SER A O 1
ATOM 916 N N . CYS A 1 121 ? -4.696 -6.953 9.549 1.00 95.69 121 CYS A N 1
ATOM 917 C CA . CYS A 1 121 ? -4.874 -5.990 8.463 1.00 95.69 121 CYS A CA 1
ATOM 918 C C . CYS A 1 121 ? -3.784 -4.915 8.486 1.00 95.69 121 CYS A C 1
ATOM 920 O O . CYS A 1 121 ? -3.103 -4.713 7.485 1.00 95.69 121 CYS A O 1
ATOM 922 N N . ASN A 1 122 ? -3.612 -4.235 9.619 1.00 95.06 122 ASN A N 1
ATOM 923 C CA . ASN A 1 122 ? -2.658 -3.140 9.753 1.00 95.06 122 ASN A CA 1
ATOM 924 C C . ASN A 1 122 ? -1.218 -3.614 9.519 1.00 95.06 122 ASN A C 1
ATOM 926 O O . ASN A 1 122 ? -0.462 -2.999 8.773 1.00 95.06 122 ASN A O 1
ATOM 930 N N . ASN A 1 123 ? -0.879 -4.763 10.097 1.00 95.00 123 ASN A N 1
ATOM 931 C CA . ASN A 1 123 ? 0.404 -5.418 9.923 1.00 95.00 123 ASN A CA 1
ATOM 932 C C . ASN A 1 123 ? 0.735 -5.699 8.447 1.00 95.00 123 ASN A C 1
ATOM 934 O O . ASN A 1 123 ? 1.862 -5.464 8.008 1.00 95.00 123 ASN A O 1
ATOM 938 N N . A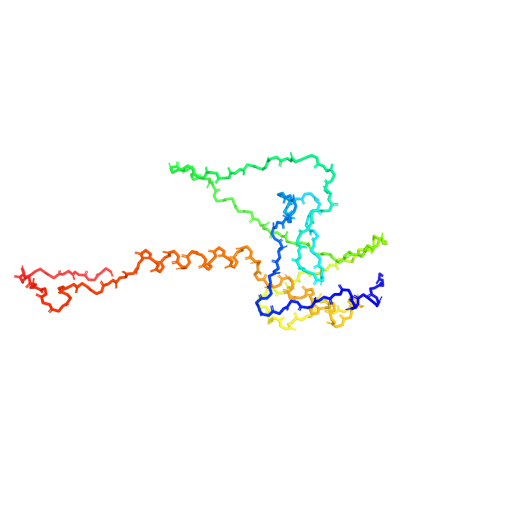SN A 1 124 ? -0.253 -6.182 7.687 1.00 95.06 124 ASN A N 1
ATOM 939 C CA . ASN A 1 124 ? -0.095 -6.480 6.265 1.00 95.06 124 ASN A CA 1
ATOM 940 C C . ASN A 1 124 ? -0.025 -5.206 5.416 1.00 95.06 124 ASN A C 1
ATOM 942 O O . ASN A 1 124 ? 0.791 -5.155 4.505 1.00 95.06 124 ASN A O 1
ATOM 946 N N . VAL A 1 125 ? -0.824 -4.177 5.723 1.00 95.50 125 VAL A N 1
ATOM 947 C CA . VAL A 1 125 ? -0.779 -2.882 5.016 1.00 95.50 125 VAL A CA 1
ATOM 948 C C . VAL A 1 125 ? 0.577 -2.190 5.202 1.00 95.50 125 VAL A C 1
ATOM 950 O O . VAL A 1 125 ? 1.134 -1.662 4.241 1.00 95.50 125 VAL A O 1
ATOM 953 N N . GLN A 1 126 ? 1.143 -2.227 6.413 1.00 93.81 126 GLN A N 1
ATOM 954 C CA . GLN A 1 126 ? 2.465 -1.647 6.678 1.00 93.81 126 GLN A CA 1
ATOM 955 C C . GLN A 1 126 ? 3.569 -2.346 5.871 1.00 93.81 126 GLN A C 1
ATOM 957 O O . GLN A 1 126 ? 4.454 -1.683 5.338 1.00 93.81 126 GLN A O 1
ATOM 962 N N . ARG A 1 127 ? 3.506 -3.679 5.747 1.00 91.88 127 ARG A N 1
ATOM 963 C CA . ARG A 1 127 ? 4.581 -4.489 5.149 1.00 91.88 127 ARG A CA 1
ATOM 964 C C . ARG A 1 127 ? 4.431 -4.793 3.663 1.00 91.88 127 ARG A C 1
ATOM 966 O O . ARG A 1 127 ? 5.393 -5.260 3.064 1.00 91.88 127 ARG A O 1
ATOM 973 N N . CYS A 1 128 ? 3.255 -4.616 3.067 1.00 90.62 128 CYS A N 1
ATOM 974 C CA . CYS A 1 128 ? 3.085 -4.934 1.653 1.00 90.62 128 CYS A CA 1
ATOM 975 C C . CYS A 1 128 ? 3.815 -3.920 0.764 1.00 90.62 128 CYS A C 1
ATOM 977 O O . CYS A 1 128 ? 3.851 -2.724 1.069 1.00 90.62 128 CYS A O 1
ATOM 979 N N . ASP A 1 129 ? 4.336 -4.391 -0.369 1.00 89.56 129 ASP A N 1
ATOM 980 C CA . ASP A 1 129 ? 4.684 -3.507 -1.481 1.00 89.56 129 ASP A CA 1
ATOM 981 C C . ASP A 1 129 ? 3.410 -2.774 -1.925 1.00 89.56 129 ASP A C 1
ATOM 983 O O . ASP A 1 129 ? 2.299 -3.314 -1.852 1.00 89.56 129 ASP A O 1
ATOM 987 N N . SER A 1 130 ? 3.553 -1.527 -2.356 1.00 89.25 130 SER A N 1
ATOM 988 C CA . SER A 1 130 ? 2.432 -0.811 -2.943 1.00 89.25 130 SER A CA 1
ATOM 989 C C . SER A 1 130 ? 2.080 -1.376 -4.320 1.00 89.25 130 SER A C 1
ATOM 991 O O . SER A 1 130 ? 2.932 -1.907 -5.038 1.00 89.25 130 SER A O 1
ATOM 993 N N . ALA A 1 131 ? 0.809 -1.248 -4.705 1.00 89.25 131 ALA A N 1
ATOM 994 C CA . ALA A 1 131 ? 0.326 -1.715 -6.002 1.00 89.25 131 ALA A CA 1
ATOM 995 C C . ALA A 1 131 ? 1.069 -1.049 -7.173 1.00 89.25 131 ALA A C 1
ATOM 997 O O . ALA A 1 131 ? 1.420 -1.721 -8.141 1.00 89.25 131 ALA A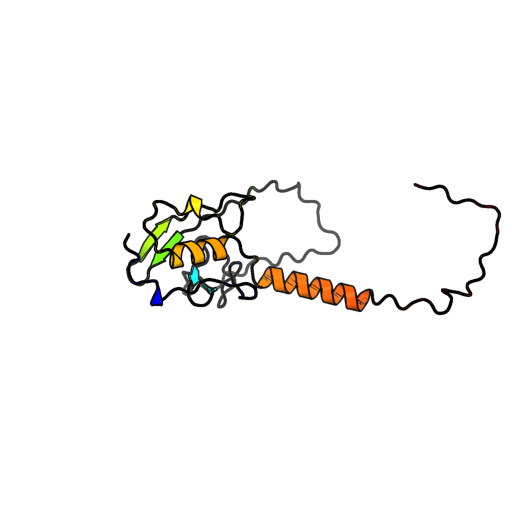 O 1
ATOM 998 N N . ILE A 1 132 ? 1.361 0.251 -7.052 1.00 85.62 132 ILE A N 1
ATOM 999 C CA . ILE A 1 132 ? 2.067 1.033 -8.074 1.00 85.62 132 ILE A CA 1
ATOM 1000 C C . ILE A 1 132 ? 3.491 0.503 -8.251 1.00 85.62 132 ILE A C 1
ATOM 1002 O O . ILE A 1 132 ? 3.854 0.104 -9.355 1.00 85.62 132 ILE A O 1
ATOM 1006 N N . LEU A 1 133 ? 4.265 0.390 -7.168 1.00 84.94 133 LEU A N 1
ATOM 1007 C CA . LEU A 1 133 ? 5.645 -0.096 -7.236 1.00 84.94 133 LEU A CA 1
ATOM 1008 C C . LEU A 1 133 ? 5.723 -1.542 -7.754 1.00 84.94 133 LEU A C 1
ATOM 1010 O O . LEU A 1 133 ? 6.619 -1.894 -8.527 1.00 84.94 133 LEU A O 1
ATOM 1014 N N . ALA A 1 134 ? 4.777 -2.393 -7.346 1.00 83.94 134 ALA A N 1
ATOM 1015 C CA . ALA A 1 134 ? 4.687 -3.764 -7.834 1.00 83.94 134 ALA A CA 1
ATOM 1016 C C . ALA A 1 134 ? 4.404 -3.813 -9.348 1.00 83.94 134 ALA A C 1
ATOM 1018 O O . ALA A 1 134 ? 5.051 -4.582 -10.067 1.00 83.94 134 ALA A O 1
ATOM 1019 N N . ALA A 1 135 ? 3.486 -2.975 -9.838 1.00 84.31 135 ALA A N 1
ATOM 1020 C CA . ALA A 1 135 ? 3.154 -2.867 -11.255 1.00 84.31 135 ALA A CA 1
ATOM 1021 C C . ALA A 1 135 ? 4.315 -2.293 -12.082 1.00 84.31 135 ALA A C 1
ATOM 1023 O O . ALA A 1 135 ? 4.623 -2.827 -13.146 1.00 84.31 135 ALA A O 1
ATOM 1024 N N . GLU A 1 136 ? 5.007 -1.265 -11.584 1.00 86.19 136 GLU A N 1
ATOM 1025 C CA . GLU A 1 136 ? 6.190 -0.686 -12.230 1.00 86.19 136 GLU A CA 1
ATOM 1026 C C . GLU A 1 136 ? 7.314 -1.713 -12.372 1.00 86.19 136 GLU A C 1
ATOM 1028 O O . GLU A 1 136 ? 7.870 -1.876 -13.458 1.00 86.19 136 GLU A O 1
ATOM 1033 N N . ARG A 1 137 ? 7.614 -2.468 -11.307 1.00 82.31 137 ARG A N 1
ATOM 1034 C CA . ARG A 1 137 ? 8.619 -3.541 -11.343 1.00 82.31 137 ARG A CA 1
ATOM 1035 C C . ARG A 1 137 ? 8.243 -4.625 -12.353 1.00 82.31 137 ARG A C 1
ATOM 1037 O O . ARG A 1 137 ? 9.099 -5.065 -13.120 1.00 82.31 137 ARG A O 1
ATOM 1044 N N . ALA A 1 138 ? 6.980 -5.053 -12.362 1.00 81.38 138 ALA A N 1
ATOM 1045 C CA . ALA A 1 138 ? 6.487 -6.054 -13.306 1.00 81.38 138 ALA A CA 1
ATOM 1046 C C . ALA A 1 138 ? 6.558 -5.551 -14.759 1.00 81.38 138 ALA A C 1
ATOM 1048 O O . ALA A 1 138 ? 7.006 -6.280 -15.643 1.00 81.38 138 ALA A O 1
ATOM 1049 N N . GLY A 1 139 ? 6.180 -4.292 -14.998 1.00 82.25 139 GLY A N 1
ATOM 1050 C CA . GLY A 1 139 ? 6.277 -3.643 -16.303 1.00 82.25 139 GLY A CA 1
ATOM 1051 C C . GLY A 1 139 ? 7.721 -3.488 -16.780 1.00 82.25 139 GLY A C 1
ATOM 1052 O O . GLY A 1 139 ? 8.018 -3.799 -17.931 1.00 82.25 139 GLY A O 1
ATOM 1053 N N . ALA A 1 140 ? 8.635 -3.079 -15.896 1.00 81.94 140 ALA A N 1
ATOM 1054 C CA . ALA A 1 140 ? 10.059 -2.957 -16.199 1.00 81.94 140 ALA A CA 1
ATOM 1055 C C . ALA A 1 140 ? 10.693 -4.313 -16.546 1.00 81.94 140 ALA A C 1
ATOM 1057 O O . ALA A 1 140 ? 11.445 -4.405 -17.516 1.00 81.94 140 ALA A O 1
ATOM 1058 N N . ALA A 1 141 ? 10.355 -5.374 -15.805 1.00 76.75 141 ALA A N 1
ATOM 1059 C CA . ALA A 1 141 ? 10.804 -6.731 -16.114 1.00 76.75 141 ALA A CA 1
ATOM 1060 C C . ALA A 1 141 ? 10.290 -7.197 -17.485 1.00 76.75 141 ALA A C 1
ATOM 1062 O O . ALA A 1 141 ? 11.075 -7.670 -18.305 1.00 76.75 141 ALA A O 1
ATOM 1063 N N . ALA A 1 142 ? 9.003 -6.987 -17.774 1.00 81.25 142 ALA A N 1
ATOM 1064 C CA . ALA A 1 142 ? 8.415 -7.345 -19.063 1.00 81.25 142 ALA A CA 1
ATOM 1065 C C . ALA A 1 142 ? 9.039 -6.563 -20.235 1.00 81.25 142 ALA A C 1
ATOM 1067 O O . ALA A 1 142 ? 9.308 -7.137 -21.289 1.00 81.25 142 ALA A O 1
ATOM 1068 N N . ALA A 1 143 ? 9.304 -5.264 -20.055 1.00 82.44 143 ALA A N 1
ATOM 1069 C CA . ALA A 1 143 ? 9.983 -4.441 -21.055 1.00 82.44 143 ALA A CA 1
ATOM 1070 C C . ALA A 1 143 ? 11.414 -4.936 -21.311 1.00 82.44 143 ALA A C 1
ATOM 1072 O O . ALA A 1 143 ? 11.816 -5.086 -22.465 1.00 82.44 143 ALA A O 1
ATOM 1073 N N . TRP A 1 144 ? 12.152 -5.261 -20.243 1.00 78.19 144 TRP A N 1
ATOM 1074 C CA . TRP A 1 144 ? 13.495 -5.824 -20.345 1.00 78.19 144 TRP A CA 1
ATOM 1075 C C . TRP A 1 144 ? 13.505 -7.162 -21.087 1.00 78.19 144 TRP A C 1
ATOM 1077 O O . TRP A 1 144 ? 14.344 -7.360 -21.963 1.00 78.19 144 TRP A O 1
ATOM 1087 N N . GLU A 1 145 ? 12.574 -8.065 -20.773 1.00 81.38 145 GLU A N 1
ATOM 1088 C CA . GLU A 1 145 ? 12.436 -9.363 -21.445 1.00 81.38 145 GLU A CA 1
ATOM 1089 C C . GLU A 1 145 ? 12.081 -9.218 -22.931 1.00 81.38 145 GLU A C 1
ATOM 1091 O O . GLU A 1 145 ? 12.610 -9.956 -23.764 1.00 81.38 145 GLU A O 1
ATOM 1096 N N . ALA A 1 146 ? 11.223 -8.256 -23.281 1.00 81.31 146 ALA A N 1
ATOM 1097 C CA . ALA A 1 146 ? 10.851 -7.986 -24.666 1.00 81.31 146 ALA A CA 1
ATOM 1098 C C . ALA A 1 146 ? 12.016 -7.402 -25.486 1.00 81.31 146 ALA A C 1
ATOM 1100 O O . ALA A 1 146 ? 12.235 -7.818 -26.624 1.00 81.31 146 ALA A O 1
ATOM 1101 N N . GLU A 1 147 ? 12.769 -6.454 -24.920 1.00 77.69 147 GLU A N 1
ATOM 1102 C CA . GLU A 1 147 ? 13.913 -5.816 -25.586 1.00 77.69 147 GLU A CA 1
ATOM 1103 C C . GLU A 1 147 ? 15.133 -6.746 -25.661 1.00 77.69 147 GLU A C 1
ATOM 1105 O O . GLU A 1 147 ? 15.831 -6.789 -26.673 1.00 77.69 147 GLU A O 1
ATOM 1110 N N . ASN A 1 148 ? 15.355 -7.553 -24.621 1.00 71.12 148 ASN A N 1
ATOM 1111 C CA . ASN A 1 148 ? 16.454 -8.515 -24.535 1.00 71.12 148 ASN A CA 1
ATOM 1112 C C . ASN A 1 148 ? 16.012 -9.936 -24.882 1.00 71.12 148 ASN A C 1
ATOM 1114 O O . ASN A 1 148 ? 16.570 -10.903 -24.353 1.00 71.12 148 ASN A O 1
ATOM 1118 N N . ALA A 1 149 ? 15.050 -10.087 -25.795 1.00 68.94 149 ALA A N 1
ATOM 1119 C CA . ALA A 1 149 ? 14.753 -11.363 -26.429 1.00 68.94 149 ALA A CA 1
ATOM 1120 C C . ALA A 1 149 ? 15.982 -11.810 -27.245 1.00 68.94 149 ALA A C 1
ATOM 1122 O O . ALA A 1 149 ? 16.073 -11.621 -28.458 1.00 68.94 149 ALA A O 1
ATOM 1123 N N . CYS A 1 150 ? 16.980 -12.359 -26.551 1.00 67.69 150 CYS A N 1
ATOM 1124 C CA . CYS A 1 150 ? 18.255 -12.765 -27.111 1.00 67.69 150 CYS A CA 1
ATOM 1125 C C . CYS A 1 150 ? 18.028 -14.040 -27.918 1.00 67.69 150 CYS A C 1
ATOM 1127 O O . CYS A 1 150 ? 18.163 -15.162 -27.427 1.00 67.69 150 CYS A O 1
ATOM 1129 N N . SER A 1 151 ? 17.616 -13.872 -29.173 1.00 75.12 151 SER A N 1
ATOM 1130 C CA . SER A 1 151 ? 17.579 -14.977 -30.115 1.00 75.12 151 SER A CA 1
ATOM 1131 C C . SER A 1 151 ? 18.995 -15.519 -30.264 1.00 75.12 151 SER A C 1
ATOM 1133 O O . SER A 1 151 ? 19.930 -14.747 -30.497 1.00 75.12 151 SER A O 1
ATOM 1135 N N . VAL A 1 152 ? 19.156 -16.838 -30.163 1.00 83.81 152 VAL A N 1
ATOM 1136 C CA . VAL A 1 152 ? 20.448 -17.480 -30.411 1.00 83.81 152 VAL A CA 1
ATOM 1137 C C . VAL A 1 152 ? 20.936 -17.062 -31.799 1.00 83.81 152 VAL A C 1
ATOM 1139 O O . VAL A 1 152 ? 20.205 -17.180 -32.786 1.00 83.81 152 VAL A O 1
ATOM 1142 N N . SER A 1 153 ? 22.161 -16.532 -31.870 1.00 86.12 153 SER A N 1
ATOM 1143 C CA . SER A 1 153 ? 22.757 -16.109 -33.138 1.00 86.12 153 SER A CA 1
ATOM 1144 C C . SER A 1 153 ? 22.734 -17.261 -34.140 1.00 86.12 153 SER A C 1
ATOM 1146 O O . SER A 1 153 ? 23.069 -18.396 -33.802 1.00 86.12 153 SER A O 1
ATOM 1148 N N . LYS A 1 154 ? 22.425 -16.958 -35.406 1.00 88.94 154 LYS A N 1
ATOM 1149 C CA . LYS A 1 154 ? 22.484 -17.938 -36.506 1.00 88.94 154 LYS A CA 1
ATOM 1150 C C . LYS A 1 154 ? 23.870 -18.571 -36.663 1.00 88.94 154 LYS A C 1
ATOM 1152 O O . LYS A 1 154 ? 23.980 -19.643 -37.236 1.00 88.94 154 LYS A O 1
ATOM 1157 N N . PHE A 1 155 ? 24.904 -17.907 -36.151 1.00 90.31 155 PHE A N 1
ATOM 1158 C CA . PHE A 1 155 ? 26.293 -18.353 -36.204 1.00 90.31 155 PHE A CA 1
ATOM 1159 C C . PHE A 1 155 ? 26.799 -18.861 -34.852 1.00 90.31 155 PHE A C 1
ATOM 1161 O O . PHE A 1 155 ? 27.993 -19.079 -34.707 1.00 90.31 155 PHE A O 1
ATOM 1168 N N . ALA A 1 156 ? 25.930 -19.052 -33.852 1.00 88.44 156 ALA A N 1
ATOM 1169 C CA . ALA A 1 156 ? 26.351 -19.493 -32.520 1.00 88.44 156 ALA A CA 1
ATOM 1170 C C . ALA A 1 156 ? 27.145 -20.814 -32.541 1.00 88.44 156 ALA A C 1
ATOM 1172 O O . ALA A 1 156 ? 27.961 -21.033 -31.651 1.00 88.44 156 ALA A O 1
ATOM 1173 N N . LEU A 1 157 ? 26.919 -21.666 -33.550 1.00 90.44 157 LEU A N 1
ATOM 1174 C CA . LEU A 1 157 ? 27.630 -22.936 -33.739 1.00 90.44 157 LEU A CA 1
ATOM 1175 C C . LEU A 1 157 ? 28.764 -22.859 -34.775 1.00 90.44 157 LEU A C 1
ATOM 1177 O O . LEU A 1 157 ? 29.786 -23.511 -34.594 1.00 90.44 157 LEU A O 1
ATOM 1181 N N . ASP A 1 158 ? 28.603 -22.046 -35.823 1.00 92.88 158 ASP A N 1
ATOM 1182 C CA . ASP A 1 158 ? 29.454 -22.104 -37.023 1.00 92.88 158 ASP A CA 1
ATOM 1183 C C . ASP A 1 158 ? 30.356 -20.867 -37.207 1.00 92.88 158 ASP A C 1
ATOM 1185 O O . ASP A 1 158 ? 30.964 -20.681 -38.264 1.00 92.88 158 ASP A O 1
ATOM 1189 N N . LEU A 1 159 ? 30.431 -19.974 -36.212 1.00 89.31 159 LEU A N 1
ATOM 1190 C CA . LEU A 1 159 ? 31.264 -18.776 -36.302 1.00 89.31 159 LEU A CA 1
ATOM 1191 C C . LEU A 1 159 ? 32.750 -19.156 -36.328 1.00 89.31 159 LEU A C 1
ATOM 1193 O O . LEU A 1 159 ? 33.325 -19.572 -35.323 1.00 89.31 159 LEU A O 1
ATOM 1197 N N . VAL A 1 160 ? 33.390 -18.956 -37.480 1.00 91.62 160 VAL A N 1
ATOM 1198 C CA . VAL A 1 160 ? 34.831 -19.172 -37.642 1.00 91.62 160 VAL A CA 1
ATOM 1199 C C . VAL A 1 160 ? 35.597 -18.160 -36.790 1.00 91.62 160 VAL A C 1
ATOM 1201 O O . VAL A 1 160 ? 35.544 -16.956 -37.041 1.00 91.62 160 VAL A O 1
ATOM 1204 N N . GLN A 1 161 ? 36.330 -18.651 -35.792 1.00 89.69 161 GLN A N 1
ATOM 1205 C CA . GLN A 1 161 ? 37.236 -17.838 -34.986 1.00 89.69 161 GLN A CA 1
ATOM 1206 C C . GLN A 1 161 ? 38.629 -17.836 -35.621 1.00 89.69 161 GLN A C 1
ATOM 1208 O O . GLN A 1 161 ? 39.190 -18.892 -35.910 1.00 89.69 161 GLN A O 1
ATOM 1213 N N . LEU A 1 162 ? 39.185 -16.646 -35.854 1.00 90.19 162 LEU A N 1
ATOM 1214 C CA . LEU A 1 162 ? 40.554 -16.501 -36.344 1.00 90.19 162 LEU A CA 1
ATOM 1215 C C . LEU A 1 162 ? 41.525 -16.581 -35.167 1.00 90.19 162 LEU A C 1
ATOM 1217 O O . LEU A 1 162 ? 41.404 -15.811 -34.215 1.00 90.19 162 LEU A O 1
ATOM 1221 N N . ASP A 1 163 ? 42.504 -17.476 -35.257 1.00 84.31 163 ASP A N 1
ATOM 1222 C CA . ASP A 1 163 ? 43.614 -17.521 -34.312 1.00 84.31 163 ASP A CA 1
ATOM 1223 C C . ASP A 1 163 ? 44.666 -16.480 -34.714 1.00 84.31 163 ASP A C 1
ATOM 1225 O O . ASP A 1 163 ? 45.349 -16.612 -35.730 1.00 84.31 163 ASP A O 1
ATOM 1229 N N . ASN A 1 164 ? 44.753 -15.403 -33.937 1.00 88.44 164 ASN A N 1
ATOM 1230 C CA . ASN A 1 164 ? 45.750 -14.348 -34.105 1.00 88.44 164 ASN A CA 1
ATOM 1231 C C . ASN A 1 164 ? 46.871 -14.423 -33.051 1.00 88.44 164 ASN A C 1
ATOM 1233 O O . ASN A 1 164 ? 47.684 -13.502 -32.976 1.00 88.44 164 ASN A O 1
ATOM 1237 N N . GLY A 1 165 ? 46.916 -15.482 -32.230 1.00 87.81 165 GLY A N 1
ATOM 1238 C CA . GLY A 1 165 ? 47.912 -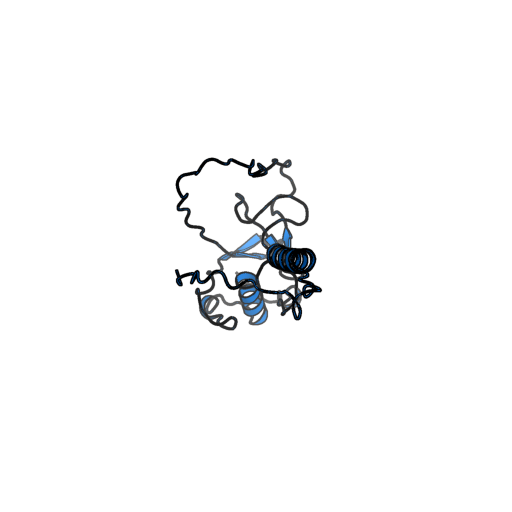15.660 -31.171 1.00 87.81 165 GLY A CA 1
ATOM 1239 C C . GLY A 1 165 ? 47.821 -14.657 -30.011 1.00 87.81 165 GLY A C 1
ATOM 1240 O O . GLY A 1 165 ? 48.740 -14.597 -29.194 1.00 87.81 165 GLY A O 1
ATOM 1241 N N . VAL A 1 166 ? 46.751 -13.855 -29.925 1.00 89.44 166 VAL A N 1
ATOM 1242 C CA . VAL A 1 166 ? 46.552 -12.859 -28.861 1.00 89.44 166 VAL A CA 1
ATOM 1243 C C . VAL A 1 166 ? 45.638 -13.421 -27.772 1.00 89.44 166 VAL A C 1
ATOM 1245 O O . VAL A 1 166 ? 44.464 -13.694 -28.010 1.00 89.44 166 VAL A O 1
ATOM 1248 N N . THR A 1 167 ? 46.153 -13.521 -26.546 1.00 88.81 167 THR A N 1
ATOM 1249 C CA . THR A 1 167 ? 45.373 -13.932 -25.368 1.00 88.81 167 THR A CA 1
ATOM 1250 C C . THR A 1 167 ? 44.812 -12.712 -24.641 1.00 88.81 167 THR A C 1
ATOM 1252 O O . THR A 1 167 ? 45.571 -11.844 -24.208 1.00 88.81 167 THR A O 1
ATOM 1255 N N . VAL A 1 168 ? 43.489 -12.651 -24.462 1.00 85.81 168 VAL A N 1
ATOM 1256 C CA . VAL A 1 168 ? 42.833 -11.610 -23.653 1.00 85.81 168 VAL A CA 1
ATOM 1257 C C . VAL A 1 168 ? 42.966 -11.974 -22.166 1.00 85.81 168 VAL A C 1
ATOM 1259 O O . VAL A 1 168 ? 42.474 -13.031 -21.767 1.00 85.81 168 VAL A O 1
ATOM 1262 N N . PRO A 1 169 ? 43.626 -11.150 -21.331 1.00 85.12 169 PRO A N 1
ATOM 1263 C CA . PRO A 1 169 ? 43.762 -11.433 -19.906 1.00 85.12 169 PRO A CA 1
ATOM 1264 C C . PRO A 1 169 ? 42.428 -11.221 -19.164 1.00 85.12 169 PRO A C 1
ATOM 1266 O O . PRO A 1 169 ? 41.652 -10.340 -19.550 1.00 85.12 169 PRO A O 1
ATOM 1269 N N . PRO A 1 170 ? 42.154 -11.981 -18.087 1.00 82.00 170 PRO A N 1
ATOM 1270 C CA . PRO A 1 170 ? 41.024 -11.699 -17.207 1.00 82.00 170 PRO A CA 1
ATOM 1271 C C . PRO A 1 170 ? 41.240 -10.349 -16.505 1.00 82.00 170 PRO A C 1
ATOM 1273 O O . PRO A 1 170 ? 42.362 -10.038 -16.098 1.00 82.00 170 PRO A O 1
ATOM 1276 N N . ARG A 1 171 ? 40.178 -9.542 -16.406 1.00 65.06 171 ARG A N 1
ATOM 1277 C CA . ARG A 1 171 ? 40.165 -8.331 -15.572 1.00 65.06 171 ARG A CA 1
ATOM 1278 C C . ARG A 1 171 ? 39.987 -8.687 -14.105 1.00 65.06 171 ARG A C 1
ATOM 1280 O O . ARG A 1 171 ? 39.222 -9.640 -13.839 1.00 65.06 171 ARG A O 1
#

pLDDT: mean 83.25, std 13.54, range [41.31, 97.12]

Radius of gyration: 24.39 Å; chains: 1; bounding box: 66×46×62 Å

Sequence (171 aa):
VDFAGTDSLVSVPKKGDEVFKDECVFSFAAPDDKNGLLICLRTFLGVDPNDDEPFKPRKLANGTPGGFELPDDKYTVSERWCLRCFPGKQTLDIPCAVEDSAVTDMSHLEGLGLTAKLMSCNNNVQRCDSAILAAERAGAAAAWEAENACSVSKFALDLVQLDNGVTVPPR

Foldseek 3Di:
DDCPPCLVQADADDVPQAAAQAAAPVARAGQPDPQGWDARRRRNGTHDPCPPDPHDDDDDPPPDVPDDPDPPPPDDDDHWDWDADPPVRDIDTQDQDDPPDDLPDLVSVPPVPDDPRVSNRVSCSRPDDHNVVVVVVVVVVVVCCVVPVPDCDPCVPPDDDDCPVDDDDDD

Secondary structure (DSSP, 8-state):
---TTGGGG-----TT-----SS-SSSS--TTSTT--EE-TTT--EE-TTTTS-----------TT--------------EEEEETTTTEEEEEPPPPTT--TT--GGGTTS---HHHHHHHHHHHHSPPHHHHHHHHHHHHHHHHHT--PPPTTTTT------SPPPPP-

Organism: Echinococcus granulosus (NCBI:txid6210)